Protein AF-A0A925IAF8-F1 (afdb_monomer)

pLDDT: mean 77.68, std 15.31, range [40.53, 95.69]

Mean predicted aligned error: 12.3 Å

Radius of gyration: 21.93 Å; Cα contacts (8 Å, |Δi|>4): 3; chains: 1; bounding box: 55×26×55 Å

Sequence (78 aa):
MENSGKIIGALLLGAVVGVSMGILFAPDKGSETRKKMFNGAKDLADNLKEKIREGAEKMKEHNENSMDHHNNPMTEKA

Foldseek 3Di:
DVVVVVVVVVVVVVVVVVVVVVCVVDVDDPPVCVVCCVVVVVVVVVVVVVVVVVVVVVVVVVVVVVVVVPPDDPPDDD

Secondary structure (DSSP, 8-state):
-HHHHHHHHHHHHHHHHHHHHHHHH----HHHHHHHHHHHHHHHHHHHHHHHHHHHHHHHHHHHHHHGGG-S------

Solvent-accessible surface area (backbone atoms only — not comparable to full-atom values): 4642 Å² total; per-residue (Å²): 116,69,68,60,55,53,52,52,51,51,49,52,56,49,45,53,56,49,48,56,50,48,52,72,75,55,80,69,65,73,75,61,41,58,58,50,46,56,55,50,48,49,52,50,51,53,52,50,52,48,52,52,47,53,51,49,50,52,50,49,54,55,47,48,64,60,51,65,78,71,74,78,86,85,87,72,91,131

Structure (mmCIF, N/CA/C/O backbone):
data_AF-A0A925IAF8-F1
#
_entry.id   AF-A0A925IAF8-F1
#
loop_
_atom_site.group_PDB
_atom_site.id
_atom_site.type_symbol
_atom_site.label_atom_id
_atom_site.label_alt_id
_atom_site.label_comp_id
_atom_site.label_asym_id
_atom_site.label_entity_id
_atom_site.label_seq_id
_atom_site.pdbx_PDB_ins_code
_atom_site.Cartn_x
_atom_site.Cartn_y
_atom_site.Cartn_z
_atom_site.occupancy
_atom_site.B_iso_or_equiv
_atom_site.auth_seq_id
_atom_site.auth_comp_id
_atom_site.auth_asym_id
_atom_site.auth_atom_id
_atom_site.pdbx_PDB_model_num
ATOM 1 N N . MET A 1 1 ? 6.909 6.619 -23.054 1.00 56.09 1 MET A N 1
ATOM 2 C CA . MET A 1 1 ? 6.095 6.899 -21.844 1.00 56.09 1 MET A CA 1
ATOM 3 C C . MET A 1 1 ? 4.817 6.053 -21.758 1.00 56.09 1 MET A C 1
ATOM 5 O O . MET A 1 1 ? 4.203 6.046 -20.699 1.00 56.09 1 MET A O 1
ATOM 9 N N . GLU A 1 2 ? 4.432 5.290 -22.792 1.00 67.69 2 GLU A N 1
ATOM 10 C CA . GLU A 1 2 ? 3.209 4.459 -22.762 1.00 67.69 2 GLU A CA 1
ATOM 11 C C . GLU A 1 2 ? 3.193 3.399 -21.645 1.00 67.69 2 GLU A C 1
ATOM 13 O O . GLU A 1 2 ? 2.164 3.142 -21.022 1.00 67.69 2 GLU A O 1
ATOM 18 N N . ASN A 1 3 ? 4.355 2.827 -21.336 1.00 76.94 3 ASN A N 1
ATOM 19 C CA . ASN A 1 3 ? 4.499 1.727 -20.382 1.00 76.94 3 ASN A CA 1
ATOM 20 C C . ASN A 1 3 ? 4.189 2.181 -18.944 1.00 76.94 3 ASN A C 1
ATOM 22 O O . ASN A 1 3 ? 3.507 1.485 -18.197 1.00 76.94 3 ASN A O 1
ATOM 26 N N . SER A 1 4 ? 4.641 3.383 -18.574 1.00 82.88 4 SER A N 1
ATOM 27 C CA . SER A 1 4 ? 4.387 3.982 -17.259 1.00 82.88 4 SER A CA 1
ATOM 28 C C . SER A 1 4 ? 2.900 4.287 -17.056 1.00 82.88 4 SER A C 1
ATOM 30 O O . SER A 1 4 ? 2.372 4.040 -15.976 1.00 82.88 4 SER A O 1
ATOM 32 N N . GLY A 1 5 ? 2.204 4.751 -18.103 1.00 89.00 5 GLY A N 1
ATOM 33 C CA . GLY A 1 5 ? 0.759 4.997 -18.055 1.00 89.00 5 GLY A CA 1
ATOM 34 C C . GLY A 1 5 ? -0.050 3.718 -17.816 1.00 89.00 5 GLY A C 1
ATOM 35 O O . GLY A 1 5 ? -0.970 3.711 -17.000 1.00 89.00 5 GLY A O 1
ATOM 36 N N . LYS A 1 6 ? 0.345 2.609 -18.456 1.00 89.62 6 LYS A N 1
ATOM 37 C CA . LYS A 1 6 ? -0.273 1.286 -18.255 1.00 89.62 6 LYS A CA 1
ATOM 38 C C . LYS A 1 6 ? -0.095 0.764 -16.825 1.00 89.62 6 LYS A C 1
ATOM 40 O O . LYS A 1 6 ? -1.048 0.249 -16.248 1.00 89.62 6 LYS A O 1
ATOM 45 N N . ILE A 1 7 ? 1.096 0.935 -16.244 1.00 91.81 7 ILE A N 1
ATOM 46 C CA . ILE A 1 7 ? 1.391 0.519 -14.861 1.00 91.81 7 ILE A CA 1
ATOM 47 C C . ILE A 1 7 ? 0.571 1.337 -13.858 1.00 91.81 7 ILE A C 1
ATOM 49 O O . ILE A 1 7 ? -0.042 0.766 -12.959 1.00 91.81 7 ILE A O 1
ATOM 53 N N . ILE A 1 8 ? 0.511 2.661 -14.034 1.00 93.12 8 ILE A N 1
ATOM 54 C CA . ILE A 1 8 ? -0.294 3.539 -13.172 1.00 93.12 8 ILE A CA 1
ATOM 55 C C . ILE A 1 8 ? -1.778 3.160 -13.270 1.00 93.12 8 ILE A C 1
ATOM 57 O O . ILE A 1 8 ? -2.441 3.024 -12.245 1.00 93.12 8 ILE A O 1
ATOM 61 N N . GLY A 1 9 ? -2.289 2.913 -14.481 1.00 94.62 9 GLY A N 1
ATOM 62 C CA . GLY A 1 9 ? -3.670 2.468 -14.684 1.00 94.62 9 GLY A CA 1
ATOM 63 C C . GLY A 1 9 ? -3.986 1.138 -13.990 1.00 94.62 9 GLY A C 1
ATOM 64 O O . GLY A 1 9 ? -5.009 1.026 -13.316 1.00 94.62 9 GLY A O 1
ATOM 65 N N . ALA A 1 10 ? -3.091 0.150 -14.093 1.00 93.06 10 ALA A N 1
ATOM 66 C CA . ALA A 1 10 ? -3.251 -1.142 -13.426 1.00 93.06 10 ALA A CA 1
ATOM 67 C C . ALA A 1 10 ? -3.230 -1.018 -11.892 1.00 93.06 10 ALA A C 1
ATOM 69 O O . ALA A 1 10 ? -4.045 -1.646 -11.215 1.00 93.06 10 ALA A O 1
ATOM 70 N N . LEU A 1 11 ? -2.350 -0.173 -11.342 1.00 94.12 11 LEU A N 1
ATOM 71 C CA . LEU A 1 11 ? -2.288 0.086 -9.902 1.00 94.12 11 LEU A CA 1
ATOM 72 C C . LEU A 1 11 ? -3.575 0.744 -9.395 1.00 94.12 11 LEU A C 1
ATOM 74 O O . LEU A 1 11 ? -4.098 0.338 -8.363 1.00 94.12 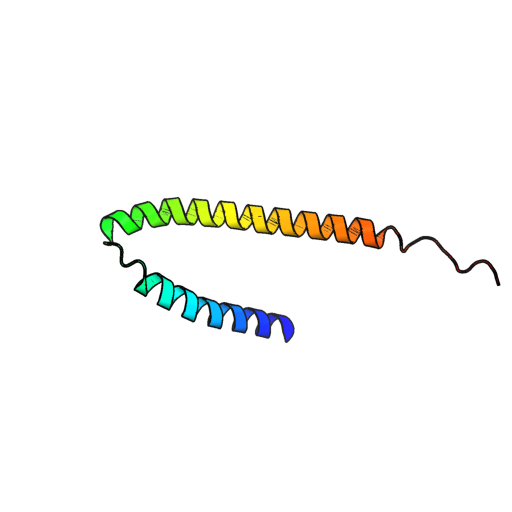11 LEU A O 1
ATOM 78 N N . LEU A 1 12 ? -4.103 1.730 -10.124 1.00 94.50 12 LEU A N 1
ATOM 79 C CA . LEU A 1 12 ? -5.342 2.416 -9.754 1.00 94.50 12 LEU A CA 1
ATOM 80 C C . LEU A 1 12 ? -6.544 1.467 -9.776 1.00 94.50 12 LEU A C 1
ATOM 82 O O . LEU A 1 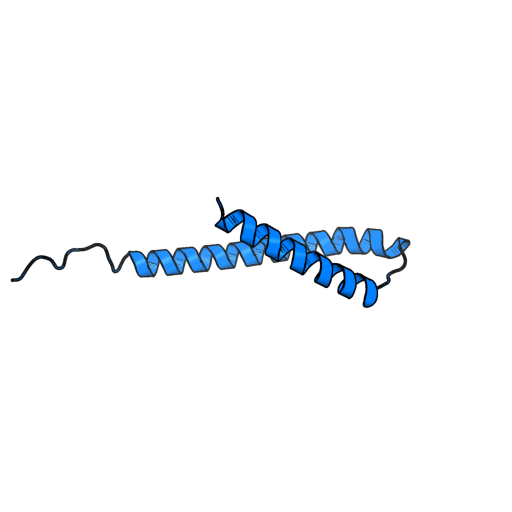12 ? -7.328 1.454 -8.828 1.00 94.50 12 LEU A O 1
ATOM 86 N N . LEU A 1 13 ? -6.661 0.633 -10.814 1.00 95.69 13 LEU A N 1
ATOM 87 C CA . LEU A 1 13 ? -7.712 -0.382 -10.894 1.00 95.69 13 LEU A CA 1
ATOM 88 C C . LEU A 1 13 ? -7.610 -1.386 -9.733 1.00 95.69 13 LEU A C 1
ATOM 90 O O . LEU A 1 13 ? -8.614 -1.690 -9.088 1.00 95.69 13 LEU A O 1
ATOM 94 N N . GLY A 1 14 ? -6.395 -1.849 -9.425 1.00 93.00 14 GLY A N 1
ATOM 95 C CA . GLY A 1 14 ? -6.138 -2.743 -8.294 1.00 93.00 14 GLY A CA 1
ATOM 96 C C . GLY A 1 14 ? -6.425 -2.093 -6.939 1.00 93.00 14 GLY A C 1
ATOM 97 O O . GLY A 1 14 ? -6.996 -2.734 -6.060 1.00 93.00 14 GLY A O 1
ATOM 98 N N . ALA A 1 15 ? -6.101 -0.808 -6.777 1.00 94.06 15 ALA A N 1
ATOM 99 C CA . ALA A 1 15 ? -6.359 -0.058 -5.554 1.00 94.06 15 ALA A CA 1
ATOM 100 C C . ALA A 1 15 ? -7.860 0.101 -5.286 1.00 94.06 15 ALA A C 1
ATOM 102 O O . ALA A 1 15 ? -8.285 -0.068 -4.148 1.00 94.06 15 ALA A O 1
ATOM 103 N N . VAL A 1 16 ? -8.678 0.363 -6.312 1.00 95.25 16 VAL A N 1
ATOM 104 C CA . VAL A 1 16 ? -10.141 0.466 -6.151 1.00 95.25 16 VAL A CA 1
ATOM 105 C C . VAL A 1 16 ? -10.728 -0.847 -5.635 1.00 95.25 16 VAL A C 1
ATOM 107 O O . VAL A 1 16 ? -11.486 -0.843 -4.662 1.00 95.25 16 VAL A O 1
ATOM 110 N N . VAL A 1 17 ? -10.350 -1.974 -6.242 1.00 95.62 17 VAL A N 1
ATOM 111 C CA . VAL A 1 17 ? -10.803 -3.307 -5.810 1.00 95.62 17 VAL A CA 1
ATOM 112 C C . VAL A 1 17 ? -10.272 -3.634 -4.408 1.00 95.62 17 VAL A C 1
ATOM 114 O O . VAL A 1 17 ? -11.021 -4.093 -3.550 1.00 95.62 17 VAL A O 1
ATOM 117 N N . GLY A 1 18 ? -9.004 -3.325 -4.132 1.00 87.75 18 GLY A N 1
ATOM 118 C CA . GLY A 1 18 ? -8.381 -3.575 -2.831 1.00 87.75 18 GLY A CA 1
ATOM 119 C C . GLY A 1 18 ? -9.004 -2.764 -1.695 1.00 87.75 18 GLY A C 1
ATOM 120 O O . GLY A 1 18 ? -9.280 -3.309 -0.630 1.00 87.75 18 GLY A O 1
ATOM 121 N N . VAL A 1 19 ? -9.282 -1.479 -1.921 1.00 90.00 19 VAL A N 1
ATOM 122 C CA . VAL A 1 19 ? -9.903 -0.595 -0.924 1.00 90.00 19 VAL A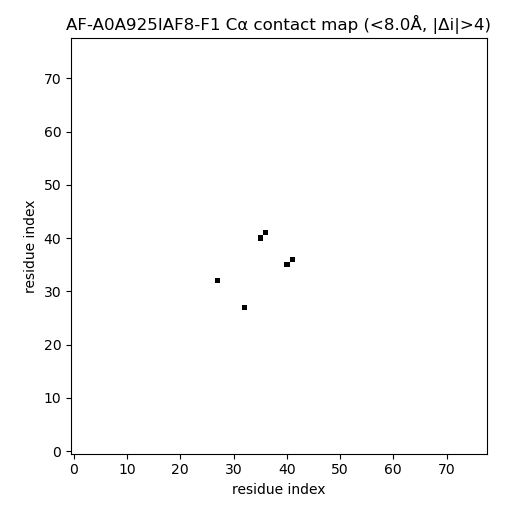 CA 1
ATOM 123 C C . VAL A 1 19 ? -11.354 -0.987 -0.678 1.00 90.00 19 VAL A C 1
ATOM 125 O O . VAL A 1 19 ? -11.771 -1.051 0.474 1.00 90.00 19 VAL A O 1
ATOM 128 N N . SER A 1 20 ? -12.122 -1.289 -1.728 1.00 91.06 20 SER A N 1
ATOM 129 C CA . SER A 1 20 ? -13.521 -1.709 -1.568 1.00 91.06 20 SER A CA 1
ATOM 130 C C . SER A 1 20 ? -13.638 -3.022 -0.791 1.00 91.06 20 SER A C 1
ATOM 132 O O . SER A 1 20 ? -14.459 -3.113 0.123 1.00 91.06 20 SER A O 1
ATOM 134 N N . MET A 1 21 ? -12.764 -3.996 -1.059 1.00 89.81 21 MET A N 1
ATOM 135 C CA . MET A 1 21 ? -12.679 -5.209 -0.243 1.00 89.81 21 MET A CA 1
ATOM 136 C C . MET A 1 21 ? -12.176 -4.913 1.180 1.00 89.81 21 MET A C 1
ATOM 138 O O . MET A 1 21 ? -12.769 -5.389 2.142 1.00 89.81 21 MET A O 1
ATOM 142 N N . GLY A 1 22 ? -11.139 -4.089 1.353 1.00 83.06 22 GLY A N 1
ATOM 143 C CA . GLY A 1 22 ? -10.593 -3.747 2.673 1.00 83.06 22 GLY A CA 1
ATOM 144 C C . GLY A 1 22 ? -11.602 -3.047 3.589 1.00 83.06 22 GLY A C 1
ATOM 145 O O . GLY A 1 22 ? -11.709 -3.395 4.763 1.00 83.06 22 GLY A O 1
ATOM 146 N N . ILE A 1 23 ? -12.395 -2.120 3.041 1.00 82.81 23 ILE A N 1
ATOM 147 C CA . ILE A 1 23 ? -13.474 -1.430 3.765 1.00 82.81 23 ILE A CA 1
ATOM 148 C C . ILE A 1 23 ? -14.604 -2.404 4.126 1.00 82.81 23 ILE A C 1
ATOM 150 O O . ILE A 1 23 ? -15.139 -2.322 5.230 1.00 82.81 23 ILE A O 1
ATOM 154 N N . LEU A 1 24 ? -14.963 -3.332 3.227 1.00 83.19 24 LEU A N 1
ATOM 155 C CA . LEU A 1 24 ? -16.012 -4.325 3.483 1.00 83.19 24 LEU A CA 1
ATOM 156 C C . LEU A 1 24 ? -15.620 -5.312 4.593 1.00 83.19 24 LEU A C 1
ATOM 158 O O . LEU A 1 24 ? -16.456 -5.669 5.420 1.00 83.19 24 LEU A O 1
ATOM 162 N N . PHE A 1 25 ? -14.361 -5.754 4.610 1.00 75.75 25 PHE A N 1
ATOM 163 C CA . PHE A 1 25 ? -13.878 -6.755 5.563 1.00 75.75 25 PHE A CA 1
ATOM 164 C C . PHE A 1 25 ? -13.446 -6.173 6.917 1.00 75.75 25 PHE A C 1
ATOM 166 O O . PHE A 1 25 ? -13.499 -6.895 7.912 1.00 75.75 25 PHE A O 1
ATOM 173 N N . ALA A 1 26 ? -13.044 -4.901 6.991 1.00 71.50 26 ALA A N 1
ATOM 174 C CA . ALA A 1 26 ? -12.571 -4.281 8.232 1.00 71.50 26 ALA A CA 1
ATOM 175 C C . ALA A 1 26 ? -13.204 -2.897 8.493 1.00 71.50 26 ALA A C 1
ATOM 177 O O . ALA A 1 26 ? -12.545 -1.864 8.346 1.00 71.50 26 ALA A O 1
ATOM 178 N N . PRO A 1 27 ? -14.478 -2.842 8.925 1.00 66.31 27 PRO A N 1
ATOM 179 C CA . PRO A 1 27 ? -15.065 -1.619 9.457 1.00 66.31 27 PRO A CA 1
ATOM 180 C C . PRO A 1 27 ? -14.623 -1.400 10.916 1.00 66.31 27 PRO A C 1
ATOM 182 O O . PRO A 1 27 ? -15.254 -1.888 11.853 1.00 66.31 27 PRO A O 1
ATOM 185 N N . ASP A 1 28 ? -13.543 -0.645 11.133 1.00 64.62 28 ASP A N 1
ATOM 186 C CA . ASP A 1 28 ? -13.111 -0.253 12.483 1.00 64.62 28 ASP A CA 1
ATOM 187 C C . ASP A 1 28 ? -13.781 1.046 12.979 1.00 64.62 28 ASP A C 1
ATOM 189 O O . ASP A 1 28 ? -14.077 1.972 12.220 1.00 64.62 28 ASP A O 1
ATOM 193 N N . LYS A 1 29 ? -13.976 1.157 14.302 1.00 65.44 29 LYS A N 1
ATOM 194 C CA . LYS A 1 29 ? -14.520 2.360 14.959 1.00 65.44 29 LYS A CA 1
ATOM 195 C C . LYS A 1 29 ? -13.445 3.451 15.094 1.00 65.44 29 LYS A C 1
ATOM 197 O O . LYS A 1 29 ? -12.455 3.285 15.804 1.00 65.44 29 LYS A O 1
ATOM 202 N N . GLY A 1 30 ? -13.706 4.616 14.495 1.00 62.72 30 GLY A N 1
ATOM 203 C CA . GLY A 1 30 ? -12.730 5.676 14.183 1.00 62.72 30 GLY A CA 1
ATOM 204 C C . GLY A 1 30 ? -11.913 6.337 15.310 1.00 62.72 30 GLY A C 1
ATOM 205 O O . GLY A 1 30 ? -11.078 7.190 15.008 1.00 62.72 30 GLY A O 1
ATOM 206 N N . SER A 1 31 ? -12.104 5.981 16.584 1.00 66.56 31 SER A N 1
ATOM 207 C CA . SER A 1 31 ? -11.257 6.469 17.689 1.00 66.56 31 SER A CA 1
ATOM 208 C C . SER A 1 31 ? -9.963 5.653 17.812 1.00 66.56 31 SER A C 1
ATOM 210 O O . SER A 1 31 ? -8.868 6.215 17.810 1.00 66.56 31 SER A O 1
ATOM 212 N N . GLU A 1 32 ? -10.083 4.325 17.806 1.00 66.06 32 GLU A N 1
ATOM 213 C CA . GLU A 1 32 ? -8.953 3.391 17.871 1.00 66.06 32 GLU A CA 1
ATOM 214 C C . GLU A 1 32 ? -8.237 3.279 16.517 1.00 66.06 32 GLU A C 1
ATOM 216 O O . GLU A 1 32 ? -7.008 3.187 16.459 1.00 66.06 32 GLU A O 1
ATOM 221 N N . THR A 1 33 ? -8.985 3.392 15.414 1.00 68.19 33 THR A N 1
ATOM 222 C CA . THR A 1 33 ? -8.451 3.346 14.045 1.00 68.19 33 THR A CA 1
ATOM 223 C C . THR A 1 33 ? -7.420 4.434 13.800 1.00 68.19 33 THR A C 1
ATOM 225 O O . THR A 1 33 ? -6.400 4.167 13.190 1.00 68.19 33 THR A O 1
ATOM 228 N N . ARG A 1 34 ? -7.618 5.662 14.293 1.00 72.38 34 ARG A N 1
ATOM 229 C CA . ARG A 1 34 ? -6.692 6.765 13.987 1.00 72.38 34 ARG A CA 1
ATOM 230 C C . ARG A 1 34 ? -5.307 6.548 14.609 1.00 72.38 34 ARG A C 1
ATOM 232 O O . ARG A 1 34 ? -4.302 6.827 13.963 1.00 72.38 34 ARG A O 1
ATOM 239 N N . LYS A 1 35 ? -5.254 6.004 15.833 1.00 72.81 35 LYS A N 1
ATOM 240 C CA . LYS A 1 35 ? -3.995 5.630 16.502 1.00 72.81 35 LYS A CA 1
ATOM 241 C C . LYS A 1 35 ? -3.361 4.389 15.872 1.00 72.81 35 LYS A C 1
ATOM 243 O O . LYS A 1 35 ? -2.171 4.411 15.565 1.00 72.81 35 LYS A O 1
ATOM 248 N N . LYS A 1 36 ? -4.146 3.328 15.644 1.00 69.25 36 LYS A N 1
ATOM 249 C CA . LYS A 1 36 ? -3.651 2.075 15.048 1.00 69.25 36 LYS A CA 1
ATOM 250 C C . LYS A 1 36 ? -3.216 2.245 13.595 1.00 69.25 36 LYS A C 1
ATOM 252 O O . LYS A 1 36 ? -2.228 1.647 13.197 1.00 69.25 36 LYS A O 1
ATOM 257 N N . MET A 1 37 ? -3.894 3.093 12.827 1.00 76.12 37 MET A N 1
ATOM 258 C CA . MET A 1 37 ? -3.556 3.383 11.436 1.00 76.12 37 MET A CA 1
ATOM 259 C C . MET A 1 37 ? -2.285 4.217 11.336 1.00 76.12 37 MET A C 1
ATO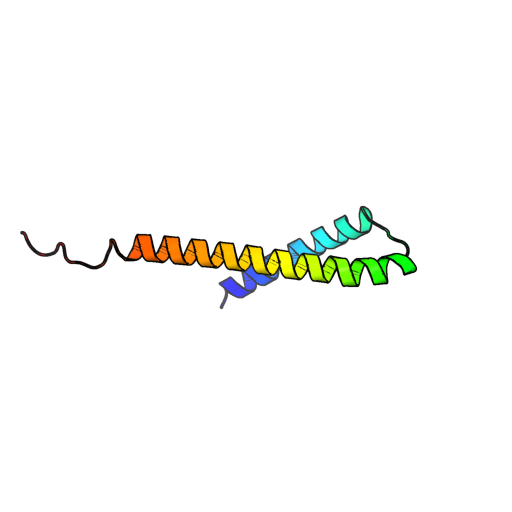M 261 O O . MET A 1 37 ? -1.482 3.946 10.462 1.00 76.12 37 MET A O 1
ATOM 265 N N . PHE A 1 38 ? -2.037 5.169 12.241 1.00 78.75 38 PHE A N 1
ATOM 266 C CA . PHE A 1 38 ? -0.787 5.934 12.202 1.00 78.75 38 PHE A CA 1
ATOM 267 C C . PHE A 1 38 ? 0.440 5.057 12.495 1.00 78.75 38 PHE A C 1
ATOM 269 O O . PHE A 1 38 ? 1.399 5.072 11.726 1.00 78.75 38 PHE A O 1
ATOM 276 N N . ASN A 1 39 ? 0.389 4.246 13.557 1.00 81.56 39 ASN A N 1
ATOM 277 C CA . ASN A 1 39 ? 1.501 3.355 13.905 1.00 81.56 39 ASN A CA 1
ATOM 278 C C . ASN A 1 39 ? 1.610 2.177 12.922 1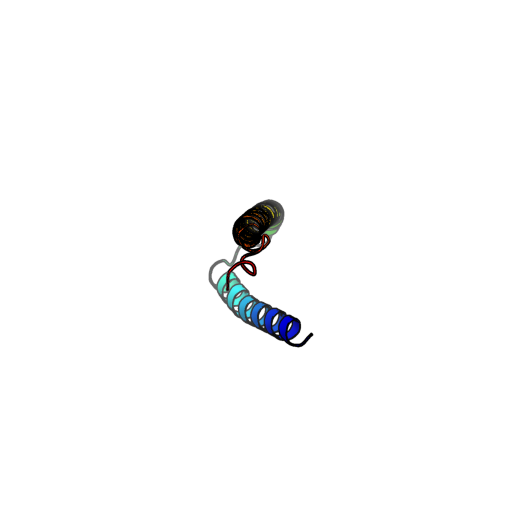.00 81.56 39 ASN A C 1
ATOM 280 O O . ASN A 1 39 ? 2.673 1.934 12.365 1.00 81.56 39 ASN A O 1
ATOM 284 N N . GLY A 1 40 ? 0.497 1.502 12.626 1.00 82.12 40 GLY A N 1
ATOM 285 C CA . GLY A 1 40 ? 0.472 0.349 11.728 1.00 82.12 40 GLY A CA 1
ATOM 286 C C . GLY A 1 40 ? 0.758 0.696 10.266 1.00 82.12 40 GLY A C 1
ATOM 287 O O . GLY A 1 40 ? 1.418 -0.082 9.587 1.00 82.12 40 GLY A O 1
ATOM 288 N N . ALA A 1 41 ? 0.325 1.861 9.766 1.00 84.25 41 ALA A N 1
ATOM 289 C CA . ALA A 1 41 ? 0.678 2.286 8.408 1.00 84.25 41 ALA A CA 1
ATOM 290 C C . ALA A 1 41 ? 2.148 2.690 8.304 1.00 84.25 41 ALA A C 1
ATOM 292 O O . ALA A 1 41 ? 2.755 2.446 7.265 1.00 84.25 41 ALA A O 1
ATOM 293 N N . LYS A 1 42 ? 2.726 3.278 9.362 1.00 86.69 42 LYS A N 1
ATOM 294 C CA . LYS A 1 42 ? 4.160 3.567 9.409 1.00 86.69 42 LYS A CA 1
ATOM 295 C C . LYS A 1 42 ? 4.971 2.274 9.348 1.00 86.69 42 LYS A C 1
ATOM 297 O O . LYS A 1 42 ? 5.816 2.150 8.469 1.00 86.69 42 LYS A O 1
ATOM 302 N N . ASP A 1 43 ? 4.642 1.298 10.188 1.00 89.56 43 ASP A N 1
ATOM 303 C CA . ASP A 1 43 ? 5.321 0.001 10.191 1.00 89.56 43 ASP A CA 1
ATOM 304 C C . ASP A 1 43 ? 5.123 -0.739 8.861 1.00 89.56 43 ASP A C 1
ATOM 306 O O . ASP A 1 43 ? 6.066 -1.308 8.316 1.00 89.56 43 ASP A O 1
ATOM 310 N N . LEU A 1 44 ? 3.917 -0.706 8.285 1.00 88.06 44 LEU A N 1
ATOM 311 C CA . LEU A 1 44 ? 3.639 -1.313 6.982 1.00 88.06 44 LEU A CA 1
ATOM 312 C C . LEU A 1 44 ? 4.439 -0.644 5.857 1.00 88.06 44 LEU A C 1
ATOM 314 O O . LEU A 1 44 ? 4.985 -1.340 5.003 1.00 88.06 44 LEU A O 1
ATOM 318 N N . ALA A 1 45 ? 4.515 0.687 5.850 1.00 89.25 45 ALA A N 1
ATOM 319 C CA . ALA A 1 45 ? 5.281 1.437 4.861 1.00 89.25 45 ALA A CA 1
ATOM 320 C C . ALA A 1 45 ? 6.784 1.172 4.995 1.00 89.25 45 ALA A C 1
ATOM 322 O O . ALA A 1 45 ? 7.446 0.950 3.981 1.00 89.25 45 ALA A O 1
ATOM 323 N N . ASP A 1 46 ? 7.304 1.151 6.225 1.00 92.44 46 ASP A N 1
ATOM 324 C CA . ASP A 1 46 ? 8.714 0.879 6.505 1.00 92.44 46 ASP A CA 1
ATOM 325 C C . ASP A 1 46 ? 9.075 -0.562 6.065 1.00 92.44 46 ASP A C 1
ATOM 327 O O . ASP A 1 46 ? 10.004 -0.739 5.273 1.00 92.44 46 ASP A O 1
ATOM 331 N N . ASN A 1 47 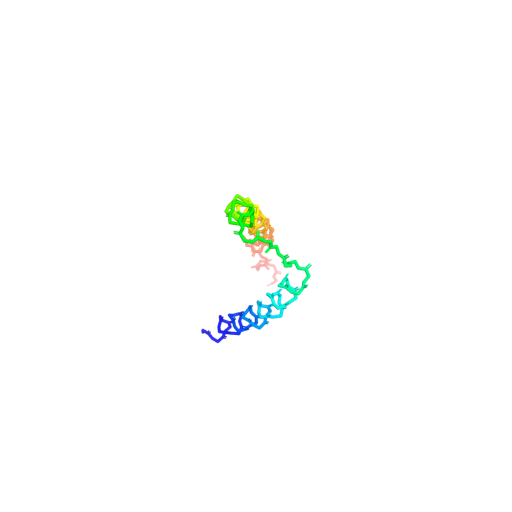? 8.258 -1.568 6.412 1.00 93.69 47 ASN A N 1
ATOM 332 C CA . ASN A 1 47 ? 8.433 -2.962 5.964 1.00 93.69 47 ASN A CA 1
ATOM 333 C C . ASN A 1 47 ? 8.320 -3.133 4.438 1.00 93.69 47 ASN A C 1
ATOM 335 O O . ASN A 1 47 ? 9.073 -3.890 3.821 1.00 93.69 47 ASN A O 1
ATOM 339 N N . LEU A 1 48 ? 7.352 -2.465 3.801 1.00 93.25 48 LEU A N 1
ATOM 340 C CA . LEU A 1 48 ? 7.165 -2.541 2.351 1.00 93.25 48 LEU A CA 1
ATOM 341 C C . LEU A 1 48 ? 8.357 -1.918 1.618 1.00 93.25 48 LEU A C 1
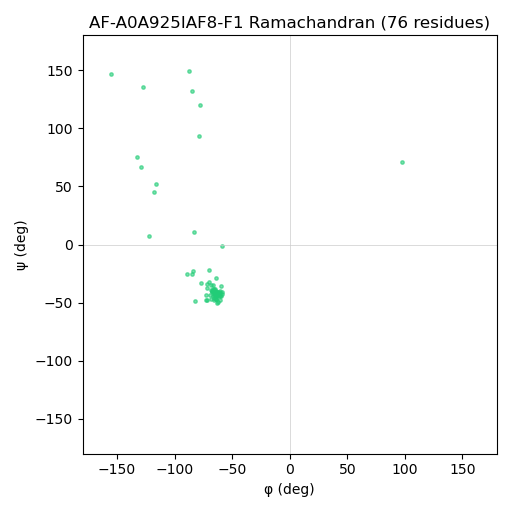ATOM 343 O O . LEU A 1 48 ? 8.843 -2.479 0.635 1.00 93.25 48 LEU A O 1
ATOM 347 N N . LYS A 1 49 ? 8.848 -0.778 2.112 1.00 92.81 49 LYS A N 1
ATOM 348 C CA . LYS A 1 49 ? 10.025 -0.098 1.572 1.00 92.81 49 LYS A CA 1
ATOM 349 C C . LYS A 1 49 ? 11.271 -0.970 1.686 1.00 92.81 49 LYS A C 1
ATOM 351 O O . LYS A 1 49 ? 12.026 -1.047 0.720 1.00 92.81 49 LYS A O 1
ATOM 356 N N . GLU A 1 50 ? 11.462 -1.639 2.819 1.00 94.19 50 GLU A N 1
ATOM 357 C CA . GLU A 1 50 ? 12.570 -2.572 3.033 1.00 94.19 50 GLU A CA 1
ATOM 358 C C . GLU A 1 50 ? 12.498 -3.757 2.061 1.00 94.19 50 GLU A C 1
ATOM 360 O O . GLU A 1 50 ? 13.445 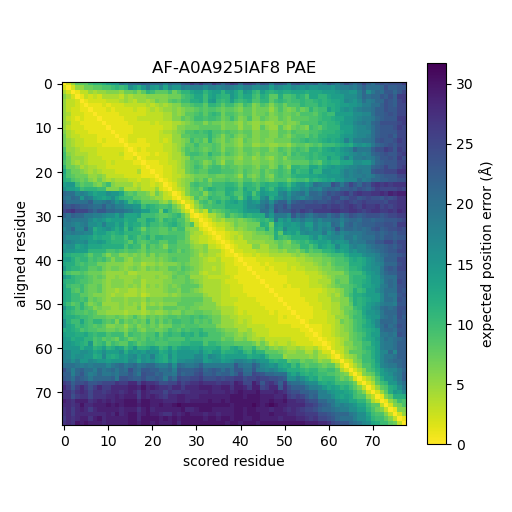-3.983 1.313 1.00 94.19 50 GLU A O 1
ATOM 365 N N . LYS A 1 51 ? 11.339 -4.418 1.933 1.00 93.19 51 LYS A N 1
ATOM 366 C CA . LYS A 1 51 ? 11.144 -5.527 0.978 1.00 93.19 51 LYS A CA 1
ATOM 367 C C . LYS A 1 51 ? 11.363 -5.126 -0.480 1.00 93.19 51 LYS A C 1
ATOM 369 O O . LYS A 1 51 ? 11.952 -5.889 -1.244 1.00 93.19 51 LYS A O 1
ATOM 374 N N . ILE A 1 52 ? 10.876 -3.951 -0.889 1.00 93.06 52 ILE A N 1
ATOM 375 C CA . ILE A 1 52 ? 11.101 -3.433 -2.248 1.00 93.06 52 ILE A CA 1
ATOM 376 C C . ILE A 1 52 ? 12.591 -3.200 -2.473 1.00 93.06 52 ILE A C 1
ATOM 378 O O . ILE A 1 52 ? 13.111 -3.528 -3.537 1.00 93.06 52 ILE A O 1
ATOM 382 N N . ARG A 1 53 ? 13.276 -2.640 -1.475 1.00 92.44 53 ARG A N 1
ATOM 383 C CA . ARG A 1 53 ? 14.697 -2.334 -1.556 1.00 92.44 53 ARG A CA 1
ATOM 384 C C . ARG A 1 53 ? 15.547 -3.604 -1.597 1.00 92.44 53 ARG A C 1
ATOM 386 O O . ARG A 1 53 ? 16.365 -3.715 -2.499 1.00 92.44 53 ARG A O 1
ATOM 393 N N . GLU A 1 54 ? 15.290 -4.582 -0.733 1.00 92.00 54 GLU A N 1
ATOM 394 C CA . GLU A 1 54 ? 15.935 -5.901 -0.783 1.00 92.00 54 GLU A CA 1
ATOM 395 C C . GLU A 1 54 ? 15.679 -6.617 -2.114 1.00 92.00 54 GLU A C 1
ATOM 397 O O . GLU A 1 54 ? 16.585 -7.213 -2.689 1.00 92.00 54 GLU A O 1
ATOM 402 N N . GLY A 1 55 ? 14.442 -6.571 -2.620 1.00 91.31 55 GLY A N 1
ATOM 403 C CA . GLY A 1 55 ? 14.094 -7.162 -3.911 1.00 91.31 55 GLY A CA 1
ATOM 404 C C . GLY A 1 55 ? 14.831 -6.488 -5.067 1.00 91.31 55 GLY A C 1
ATOM 405 O O . GLY A 1 55 ? 15.351 -7.170 -5.945 1.00 91.31 55 GLY A O 1
ATOM 406 N N . ALA A 1 56 ? 14.926 -5.158 -5.044 1.00 89.38 56 ALA A N 1
ATOM 407 C CA . ALA A 1 56 ? 15.666 -4.389 -6.036 1.00 89.38 56 ALA A CA 1
ATOM 408 C C . ALA A 1 56 ? 17.182 -4.627 -5.948 1.00 89.38 56 ALA A C 1
ATOM 410 O O . ALA A 1 56 ? 17.827 -4.741 -6.987 1.00 89.38 56 ALA A O 1
ATOM 411 N N . GLU A 1 57 ? 17.745 -4.726 -4.741 1.00 87.81 57 GLU A N 1
ATOM 412 C CA . GLU A 1 57 ? 19.157 -5.055 -4.509 1.00 87.81 57 GLU A CA 1
ATOM 413 C C . GLU A 1 57 ? 19.467 -6.476 -5.007 1.00 87.81 57 GLU A C 1
ATOM 415 O O . GLU A 1 57 ? 20.376 -6.635 -5.816 1.00 87.81 57 GLU A O 1
ATOM 420 N N . LYS A 1 58 ? 18.638 -7.477 -4.676 1.00 87.50 58 LYS A N 1
ATOM 421 C CA . LYS A 1 58 ? 18.766 -8.852 -5.201 1.00 87.50 58 LYS A CA 1
ATOM 422 C C . LYS A 1 58 ? 18.647 -8.921 -6.721 1.00 87.50 58 LYS A C 1
ATOM 424 O O . LYS A 1 58 ? 19.378 -9.669 -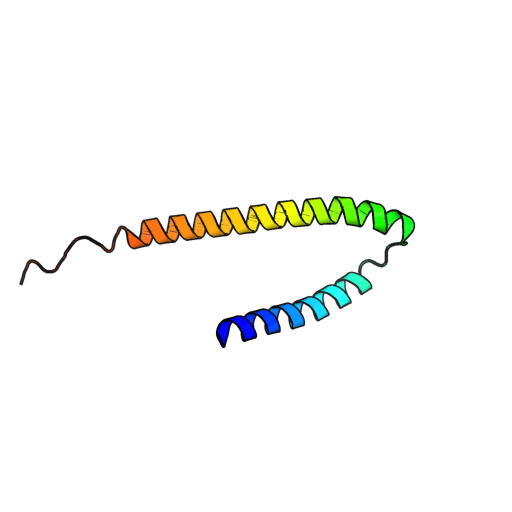7.358 1.00 87.50 58 LYS A O 1
ATOM 429 N N . MET A 1 59 ? 17.732 -8.158 -7.322 1.00 83.25 59 MET A N 1
ATOM 430 C CA . MET A 1 59 ? 17.607 -8.092 -8.782 1.00 83.25 59 MET A CA 1
ATOM 431 C C . MET A 1 59 ? 18.810 -7.410 -9.430 1.00 83.25 59 MET A C 1
ATOM 433 O O . MET A 1 59 ? 19.251 -7.860 -10.483 1.00 83.25 59 MET A O 1
ATOM 437 N N . LYS A 1 60 ? 19.348 -6.348 -8.820 1.00 82.00 60 LYS A N 1
ATOM 438 C CA . LYS A 1 60 ? 20.572 -5.692 -9.296 1.00 82.00 60 LYS A CA 1
ATOM 439 C C . LYS A 1 60 ? 21.773 -6.619 -9.207 1.00 82.00 60 LYS A C 1
ATOM 441 O O . LYS A 1 60 ? 22.465 -6.753 -10.203 1.00 82.00 60 LYS A O 1
ATOM 446 N N . GLU A 1 61 ? 21.954 -7.301 -8.083 1.00 76.12 61 GLU A N 1
ATOM 447 C CA . GLU A 1 61 ? 23.044 -8.255 -7.871 1.00 76.12 61 GLU A CA 1
ATOM 448 C C . GLU A 1 61 ? 22.940 -9.448 -8.835 1.00 76.12 61 GLU A C 1
ATOM 450 O O . GLU A 1 61 ? 23.931 -9.849 -9.436 1.00 76.12 61 GLU A O 1
ATOM 455 N N . HIS A 1 62 ? 21.730 -9.976 -9.071 1.00 70.50 62 HIS A N 1
ATOM 456 C CA . HIS A 1 62 ? 21.509 -11.057 -10.039 1.00 70.50 62 HIS A CA 1
ATOM 457 C C . HIS A 1 62 ? 21.681 -10.597 -11.496 1.00 70.50 62 HIS A C 1
ATOM 459 O O . HIS A 1 62 ? 22.132 -11.371 -12.343 1.00 70.50 62 HIS A O 1
ATOM 465 N N . ASN A 1 63 ? 21.350 -9.338 -11.794 1.00 67.81 63 ASN A N 1
ATOM 466 C CA . ASN A 1 63 ? 21.592 -8.731 -13.097 1.00 67.81 63 ASN A CA 1
ATOM 467 C C . ASN A 1 63 ? 23.088 -8.452 -13.300 1.00 67.81 63 ASN A C 1
ATOM 469 O O . ASN A 1 63 ? 23.608 -8.798 -14.345 1.00 67.81 63 ASN A O 1
ATOM 473 N N . GLU A 1 64 ? 23.812 -7.921 -12.317 1.00 62.78 64 GLU A N 1
ATOM 474 C CA . GLU A 1 64 ? 25.266 -7.704 -12.396 1.00 62.78 64 GLU A CA 1
ATOM 475 C C . GLU A 1 64 ? 26.036 -9.031 -12.526 1.00 62.78 64 GLU A C 1
ATOM 477 O O . GLU A 1 64 ? 26.833 -9.161 -13.451 1.00 62.78 64 GLU A O 1
ATOM 482 N N . ASN A 1 65 ? 25.704 -10.070 -11.746 1.00 59.72 65 ASN A N 1
ATOM 483 C CA . ASN A 1 65 ? 26.319 -11.403 -11.893 1.00 59.72 65 ASN A CA 1
ATOM 484 C C . ASN A 1 65 ? 26.016 -12.084 -13.242 1.00 59.72 65 ASN A C 1
ATOM 486 O O . ASN A 1 65 ? 26.807 -12.892 -13.724 1.00 59.72 65 ASN A O 1
ATOM 490 N N . SER A 1 66 ? 24.871 -11.778 -13.863 1.00 55.78 66 SER A N 1
ATOM 491 C CA . SER A 1 66 ? 24.523 -12.298 -15.196 1.00 55.78 66 SER A CA 1
ATOM 492 C C . SER A 1 66 ? 25.126 -11.462 -16.333 1.00 55.78 66 SER A C 1
ATOM 494 O O . SER A 1 66 ? 25.302 -11.974 -17.437 1.00 55.78 66 SER A O 1
ATOM 496 N N . MET A 1 67 ? 25.454 -10.191 -16.079 1.00 54.97 67 MET A N 1
ATOM 497 C CA . MET A 1 67 ? 26.040 -9.270 -17.062 1.00 54.97 67 MET A CA 1
ATOM 498 C C . MET A 1 67 ? 27.577 -9.329 -17.075 1.00 54.97 67 MET A C 1
ATOM 500 O O . MET A 1 67 ? 28.170 -9.091 -18.128 1.00 54.97 67 MET A O 1
ATOM 504 N N . ASP A 1 68 ? 28.226 -9.728 -15.974 1.00 53.78 68 ASP A N 1
ATOM 505 C CA . ASP A 1 68 ? 29.685 -9.935 -15.928 1.00 53.78 68 ASP A CA 1
ATOM 506 C C . ASP A 1 68 ? 30.148 -11.169 -16.725 1.00 53.78 68 ASP A C 1
ATOM 508 O O . ASP A 1 68 ? 31.273 -11.209 -17.223 1.00 53.78 68 ASP A O 1
ATOM 512 N N . HIS A 1 69 ? 29.266 -12.143 -16.972 1.00 51.19 69 HIS A N 1
ATOM 513 C CA . HIS A 1 69 ? 29.559 -13.267 -17.871 1.00 51.19 69 HIS A CA 1
ATOM 514 C C . HIS A 1 69 ? 29.341 -12.966 -19.372 1.00 51.19 69 HIS A C 1
ATOM 516 O O . HIS A 1 69 ? 29.408 -13.892 -20.182 1.00 51.19 69 HIS A O 1
ATOM 522 N N . HIS A 1 70 ? 29.126 -11.704 -19.781 1.00 52.47 70 HIS A N 1
ATOM 523 C CA . HIS A 1 70 ? 28.960 -11.335 -21.201 1.00 52.47 70 HIS A CA 1
ATOM 524 C C . HIS A 1 70 ? 29.950 -10.285 -21.747 1.00 52.47 70 HIS A C 1
ATOM 526 O O . HIS A 1 70 ? 29.805 -9.879 -22.896 1.00 52.47 70 HIS A O 1
ATOM 532 N N . ASN A 1 71 ? 30.983 -9.868 -20.999 1.00 61.84 71 ASN A N 1
ATOM 533 C CA . ASN A 1 71 ? 31.994 -8.915 -21.495 1.00 61.84 71 ASN A CA 1
ATOM 534 C C . ASN A 1 71 ? 33.450 -9.394 -21.290 1.00 61.84 71 ASN A C 1
ATOM 536 O O . ASN A 1 71 ? 34.217 -8.774 -20.560 1.00 61.84 71 ASN A O 1
ATOM 540 N N . ASN A 1 72 ? 33.857 -10.471 -21.978 1.00 54.22 72 ASN A N 1
ATOM 541 C CA . ASN A 1 72 ? 35.220 -10.635 -22.527 1.00 54.22 72 ASN A CA 1
ATOM 542 C C . ASN A 1 72 ? 35.183 -11.624 -23.730 1.00 54.22 72 ASN A C 1
ATOM 544 O O . ASN A 1 72 ? 34.327 -12.509 -23.756 1.00 54.22 72 ASN A O 1
ATOM 548 N N . PRO A 1 73 ? 36.036 -11.456 -24.760 1.00 52.03 73 PRO A N 1
ATOM 549 C CA . PRO A 1 73 ? 35.715 -11.657 -26.171 1.00 52.03 73 PRO A CA 1
ATOM 550 C C . PRO A 1 73 ? 35.849 -13.110 -26.630 1.00 52.03 73 PRO A C 1
ATOM 552 O O . PRO A 1 73 ? 36.883 -13.743 -26.449 1.00 52.03 73 PRO A O 1
ATOM 555 N N . MET A 1 74 ? 34.834 -13.600 -27.340 1.00 46.78 74 MET A N 1
ATOM 556 C CA . MET A 1 74 ? 34.910 -14.830 -28.140 1.00 46.78 74 MET A CA 1
ATOM 557 C C . MET A 1 74 ? 34.680 -14.512 -29.625 1.00 46.78 74 MET A C 1
ATOM 559 O O . MET A 1 74 ? 33.932 -15.190 -30.320 1.00 46.78 74 MET A O 1
ATOM 563 N N . THR A 1 75 ? 35.336 -13.455 -30.109 1.00 56.81 75 THR A N 1
ATOM 564 C CA . THR A 1 75 ? 35.643 -13.265 -31.536 1.00 56.81 75 THR A CA 1
ATOM 565 C C . THR A 1 75 ? 37.156 -13.263 -31.727 1.00 56.81 75 THR A C 1
ATOM 567 O O . THR A 1 75 ? 37.737 -12.347 -32.297 1.00 56.81 75 THR A O 1
ATOM 570 N N . GLU A 1 76 ? 37.812 -14.289 -31.206 1.00 55.94 76 GLU A N 1
ATOM 571 C CA . GLU A 1 76 ? 39.049 -14.779 -31.788 1.00 55.94 76 GLU A CA 1
ATOM 572 C C . GLU A 1 76 ? 38.834 -16.280 -31.991 1.00 55.94 76 GLU A C 1
ATOM 574 O O . GLU A 1 76 ? 38.309 -16.944 -31.097 1.00 55.94 76 GLU A O 1
ATOM 579 N N . LYS A 1 77 ? 39.230 -16.783 -33.165 1.00 45.06 77 LYS A N 1
ATOM 580 C CA . LYS A 1 77 ? 39.126 -18.168 -33.673 1.00 45.06 77 LYS A CA 1
ATOM 581 C C . LYS A 1 77 ? 37.930 -18.458 -34.593 1.00 45.06 77 LYS A C 1
ATOM 583 O O . LYS A 1 77 ? 37.044 -19.233 -34.246 1.00 45.06 77 LYS A O 1
ATOM 588 N N . ALA A 1 78 ? 37.996 -17.913 -35.808 1.00 40.53 78 ALA A N 1
ATOM 589 C CA . ALA A 1 78 ? 37.923 -18.680 -37.061 1.00 40.53 78 ALA A CA 1
ATOM 590 C C . ALA A 1 78 ? 38.416 -17.810 -38.223 1.00 40.53 78 ALA A C 1
ATOM 592 O O . ALA A 1 78 ? 37.957 -16.651 -38.309 1.00 40.53 78 ALA A O 1
#